Protein AF-A0A973L908-F1 (afdb_monomer)

Foldseek 3Di:
DPDPDPDDVVLQLLLQVLLCLLPPQAPDDLPDCSLLVLVLLLQLLVLPPLPPPVSLVVNCVSLVHPVSSVVVLVSCVSSQQWDADPDSSRIGGDLLVVLSNVSCVVQPHSVRNNCSNVDSHHHPPVVPDDDPVSSHDPPVRDPDD

Radius of gyration: 15.65 Å; Cα contacts (8 Å, |Δi|>4): 160; chains: 1; bounding box: 39×30×49 Å

Solvent-accessible surface area (backbone atoms only — not comparable to full-atom values): 8329 Å² total; per-residue (Å²): 126,86,72,82,70,84,68,55,69,69,56,51,53,48,33,9,55,50,28,43,46,60,61,67,51,33,102,48,82,80,66,89,62,49,60,63,52,53,50,51,51,52,53,48,62,70,47,46,47,17,68,46,94,60,32,35,57,54,44,28,58,74,48,70,34,70,69,46,28,55,54,52,54,49,45,36,35,74,50,44,30,29,44,56,60,99,43,74,59,42,21,30,65,32,64,45,27,50,25,50,59,55,47,36,52,74,65,68,26,78,89,36,45,55,64,39,47,77,51,86,29,45,72,48,75,90,64,76,64,88,56,77,78,77,40,56,70,55,80,93,70,54,76,81,131

pLDDT: mean 87.53, std 14.02, range [32.5, 98.25]

Secondary structure (DSSP, 8-state):
-PPP----HHHHHHHHHHHHIIIIISS--S-S-HHHHHHHHHHHHHH-STTSTTHHHHHHHHHSSHHHHHHHHHHHHHTTSEE-SSSGGG-EE-HHHHHHHHHHHHTTSGGGHHHHHTTT---SGGGT---GGGGPPPGGGPPP-

Nearest PDB structures (foldseek):
  6c9t-assembly1_B  TM=6.066E-01  e=3.843E-01  Rhodopseudomonas palustris CGA009
  4b8x-assembly1_B  TM=5.923E-01  e=7.922E-01  Streptomyces coelicolor
  6ysi-assembly1_J  TM=3.651E-01  e=5.359E+00  Acinetobacter baumannii ATCC 19606 = CIP 70.34 = JCM 6841
  7unv-assembly1_P  TM=3.850E-01  e=8.102E+00  Pseudomonas aeruginosa PAO1

Sequence (145 aa):
MPEPSPTDPALEDVADHLYVIFCDKLPYCGCGTPDAGYRLIHQILTLAPLYEDQRWQQVEALCGTPGAHQLVLAALNDADLLEHGSVISGSWLTDRGRWVLWAIEQIGGIDALEAVIDGPAGYPHDAEGCTDACFTIPAEAKPAP

Mean predicted aligned error: 5.85 Å

Structure (mmCIF, N/CA/C/O backbone):
data_AF-A0A973L908-F1
#
_entry.id   AF-A0A973L908-F1
#
loop_
_atom_site.group_PDB
_atom_site.id
_atom_site.type_symbol
_atom_site.label_atom_id
_atom_site.label_alt_id
_atom_site.label_comp_id
_atom_site.label_asym_id
_atom_site.label_entity_id
_atom_site.label_seq_id
_atom_site.pdbx_PDB_ins_code
_atom_site.Cartn_x
_atom_site.Cartn_y
_atom_site.Cartn_z
_atom_site.occupancy
_atom_site.B_iso_or_equiv
_atom_site.auth_seq_id
_atom_site.auth_comp_id
_atom_site.auth_asym_id
_atom_site.auth_atom_id
_atom_site.pdbx_PDB_model_num
ATOM 1 N N . MET A 1 1 ? -10.218 13.690 31.982 1.00 41.12 1 MET A N 1
ATOM 2 C CA . MET A 1 1 ? -9.754 13.520 30.593 1.00 41.12 1 MET A CA 1
ATOM 3 C C . MET A 1 1 ? -10.999 13.257 29.776 1.00 41.12 1 MET A C 1
ATOM 5 O O . MET A 1 1 ? -11.805 12.478 30.271 1.00 41.12 1 MET A O 1
ATOM 9 N N . PRO A 1 2 ? -11.250 13.964 28.665 1.00 35.91 2 PRO A N 1
ATOM 10 C CA . PRO A 1 2 ? -12.374 13.599 27.813 1.00 35.91 2 PRO A CA 1
ATOM 11 C C . PRO A 1 2 ? -12.158 12.153 27.358 1.00 35.91 2 PRO A C 1
ATOM 13 O O . PRO A 1 2 ? -11.063 11.808 26.914 1.00 35.91 2 PRO A O 1
ATOM 16 N N . GLU A 1 3 ? -13.157 11.307 27.586 1.00 32.50 3 GLU A N 1
ATOM 17 C CA . GLU A 1 3 ? -13.179 9.945 27.060 1.00 32.50 3 GLU A CA 1
ATOM 18 C C . GLU A 1 3 ? -13.122 10.020 25.528 1.00 32.50 3 GLU A C 1
ATOM 20 O O . GLU A 1 3 ? -13.685 10.966 24.958 1.00 32.50 3 GLU A O 1
ATOM 25 N N . PRO A 1 4 ? -12.407 9.101 24.854 1.00 41.91 4 PRO A N 1
ATOM 26 C CA . PRO A 1 4 ? -12.403 9.073 23.401 1.00 41.91 4 PRO A CA 1
ATOM 27 C C . PRO A 1 4 ? -13.854 8.984 22.918 1.00 41.91 4 PRO A C 1
ATOM 29 O O . PRO A 1 4 ? -14.633 8.157 23.391 1.00 41.91 4 PRO A O 1
ATOM 32 N N . SER A 1 5 ? -14.217 9.914 22.029 1.00 42.41 5 SER A N 1
ATOM 33 C CA . SER A 1 5 ? -15.479 9.901 21.285 1.00 42.41 5 SER A CA 1
ATOM 34 C C . SER A 1 5 ? -15.733 8.482 20.779 1.00 42.41 5 SER A C 1
ATOM 36 O O . SER A 1 5 ? -14.762 7.881 20.323 1.00 42.41 5 SER A O 1
ATOM 38 N N . PRO A 1 6 ? -16.972 7.951 20.834 1.00 43.44 6 PRO A N 1
ATOM 39 C CA . PRO A 1 6 ? -17.255 6.625 20.304 1.00 43.44 6 PRO A CA 1
ATOM 40 C C . PRO A 1 6 ? -16.790 6.606 18.852 1.00 43.44 6 PRO A C 1
ATOM 42 O O . PRO A 1 6 ? -17.324 7.336 18.014 1.00 43.44 6 PRO A O 1
ATOM 45 N N . THR A 1 7 ? -15.711 5.871 18.603 1.00 59.69 7 THR A N 1
ATOM 46 C CA . THR A 1 7 ? -15.203 5.600 17.269 1.00 59.69 7 THR A CA 1
ATOM 47 C C . THR A 1 7 ? -16.358 4.966 16.508 1.00 59.69 7 THR A C 1
ATOM 49 O O . THR A 1 7 ? -17.066 4.120 17.054 1.00 59.69 7 THR A O 1
ATOM 52 N N . ASP A 1 8 ? -16.631 5.449 15.299 1.00 68.38 8 ASP A N 1
ATOM 53 C CA . ASP A 1 8 ? -17.641 4.836 14.441 1.00 68.38 8 ASP A CA 1
ATOM 54 C C . ASP A 1 8 ? -17.305 3.336 14.323 1.00 68.38 8 ASP A C 1
ATOM 56 O O . ASP A 1 8 ? -16.198 3.026 13.877 1.00 68.38 8 ASP A O 1
ATOM 60 N N . PRO A 1 9 ? -18.191 2.409 14.737 1.00 69.06 9 PRO A N 1
ATOM 61 C CA . PRO A 1 9 ? -17.894 0.977 14.722 1.00 69.06 9 PRO A CA 1
ATOM 62 C C . PRO A 1 9 ? -17.477 0.468 13.337 1.00 69.06 9 PRO A C 1
ATOM 64 O O . PRO A 1 9 ? -16.722 -0.491 13.232 1.00 69.06 9 PRO A O 1
ATOM 67 N N . ALA A 1 10 ? -17.936 1.125 12.266 1.00 74.19 10 ALA A N 1
ATOM 68 C CA . ALA A 1 10 ? -17.505 0.805 10.910 1.00 74.19 10 ALA A CA 1
ATOM 69 C C . ALA A 1 10 ? -16.044 1.213 10.645 1.00 74.19 10 ALA A C 1
ATOM 71 O O . ALA A 1 10 ? -15.340 0.526 9.911 1.00 74.19 10 ALA A O 1
ATOM 72 N N . LEU A 1 11 ? -15.571 2.314 11.239 1.00 79.50 11 LEU A N 1
ATOM 73 C CA . LEU A 1 11 ? -14.173 2.741 11.134 1.00 79.50 11 LEU A CA 1
ATOM 74 C C . LEU A 1 11 ? -13.244 1.874 11.986 1.00 79.50 11 LEU A C 1
ATOM 76 O O . LEU A 1 11 ? -12.111 1.639 11.577 1.00 79.50 11 LEU A O 1
ATOM 80 N N . GLU A 1 12 ? -13.716 1.396 13.139 1.00 81.38 12 GLU A N 1
ATOM 81 C CA . GLU A 1 12 ? -12.984 0.432 13.970 1.00 81.38 12 GLU A CA 1
ATOM 82 C C . GLU A 1 12 ? -12.778 -0.888 13.213 1.00 81.38 12 GLU A C 1
ATOM 84 O O . GLU A 1 12 ? -11.647 -1.347 13.081 1.00 81.38 12 GLU A O 1
ATOM 89 N N . ASP A 1 13 ? -13.829 -1.410 12.573 1.00 86.50 13 ASP A N 1
ATOM 90 C CA . ASP A 1 13 ? -13.723 -2.606 11.731 1.00 86.50 13 ASP A CA 1
ATOM 91 C C . ASP A 1 13 ? -12.736 -2.403 10.563 1.00 86.50 13 ASP A C 1
ATOM 93 O O . ASP A 1 13 ? -11.879 -3.250 10.310 1.00 86.50 13 ASP A O 1
ATOM 97 N N . VAL A 1 14 ? -12.774 -1.254 9.876 1.00 91.69 14 VAL A N 1
ATOM 98 C CA . VAL A 1 14 ? -11.799 -0.931 8.814 1.00 91.69 14 VAL A CA 1
ATOM 99 C C . VAL A 1 14 ? -10.364 -0.887 9.353 1.00 91.69 14 VAL A C 1
ATOM 101 O O . VAL A 1 14 ? -9.450 -1.413 8.712 1.00 91.69 14 VAL A O 1
ATOM 104 N N . ALA A 1 15 ? -10.160 -0.275 10.520 1.00 91.69 15 ALA A N 1
ATOM 105 C CA . ALA A 1 15 ? -8.856 -0.166 11.162 1.00 91.69 15 ALA A CA 1
ATOM 106 C C . ALA A 1 15 ? -8.270 -1.542 11.522 1.00 91.69 15 ALA A C 1
ATOM 108 O O . ALA A 1 15 ? -7.109 -1.809 11.204 1.00 91.69 15 ALA A O 1
ATOM 109 N N . ASP A 1 16 ? -9.073 -2.437 12.097 1.00 91.75 16 ASP A N 1
ATOM 110 C CA . ASP A 1 16 ? -8.647 -3.793 12.463 1.00 91.75 16 ASP A CA 1
ATOM 111 C C . ASP A 1 16 ? -8.265 -4.632 11.234 1.00 91.75 16 ASP A C 1
ATOM 113 O O . ASP A 1 16 ? -7.275 -5.371 11.220 1.00 91.75 16 ASP A O 1
ATOM 117 N N . HIS A 1 17 ? -9.003 -4.489 10.133 1.00 93.12 17 HIS A N 1
ATOM 118 C CA . HIS A 1 17 ? -8.657 -5.175 8.890 1.00 93.12 17 HIS A CA 1
ATOM 119 C C . HIS A 1 17 ? -7.376 -4.620 8.248 1.00 93.12 17 HIS A C 1
ATOM 121 O O . HIS A 1 17 ? -6.583 -5.394 7.702 1.00 93.12 17 HIS A O 1
ATOM 127 N N . LEU A 1 18 ? -7.123 -3.308 8.345 1.00 93.62 18 LEU A N 1
ATOM 128 C CA . LEU A 1 18 ? -5.838 -2.718 7.950 1.00 93.62 18 LEU A CA 1
ATOM 129 C C . LEU A 1 18 ? -4.690 -3.245 8.821 1.00 93.62 18 LEU A C 1
ATOM 131 O O . LEU A 1 18 ? -3.633 -3.579 8.280 1.00 93.62 18 LEU A O 1
ATOM 135 N N . TYR A 1 19 ? -4.906 -3.390 10.132 1.00 91.81 19 TYR A N 1
ATOM 136 C CA . TYR A 1 19 ? -3.927 -3.972 11.051 1.00 91.81 19 TYR A CA 1
ATOM 137 C C . TYR A 1 19 ? -3.504 -5.375 10.601 1.00 91.81 19 TYR A C 1
ATOM 139 O O . TYR A 1 19 ? -2.314 -5.641 10.453 1.00 91.81 19 TYR A O 1
ATOM 147 N N . VAL A 1 20 ? -4.450 -6.261 10.271 1.00 91.31 20 VAL A N 1
ATOM 148 C CA . VAL A 1 20 ? -4.120 -7.611 9.771 1.00 91.31 20 VAL A CA 1
ATOM 149 C C . VAL A 1 20 ? -3.277 -7.560 8.495 1.00 91.31 20 VAL A C 1
ATOM 151 O O . VAL A 1 20 ? -2.319 -8.319 8.347 1.00 91.31 20 VAL A O 1
ATOM 154 N N . ILE A 1 21 ? -3.581 -6.659 7.561 1.00 92.69 21 ILE A N 1
ATOM 155 C CA . ILE A 1 21 ? -2.812 -6.557 6.314 1.00 92.69 21 ILE A CA 1
ATOM 156 C C . ILE A 1 21 ? 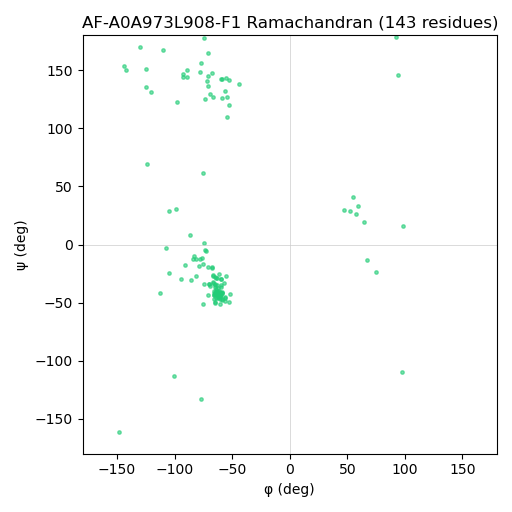-1.368 -6.125 6.593 1.00 92.69 21 ILE A C 1
ATOM 158 O O . ILE A 1 21 ? -0.430 -6.766 6.113 1.00 92.69 21 ILE A O 1
ATOM 162 N N . PHE A 1 22 ? -1.178 -5.059 7.370 1.00 91.38 22 PHE A N 1
ATOM 163 C CA . PHE A 1 22 ? 0.140 -4.461 7.587 1.00 91.38 22 PHE A CA 1
ATOM 164 C C . PHE A 1 22 ? 0.992 -5.176 8.642 1.00 91.38 22 PHE A C 1
ATOM 166 O O . PHE A 1 22 ? 2.219 -5.133 8.540 1.00 91.38 22 PHE A O 1
ATOM 173 N N . CYS A 1 23 ? 0.372 -5.852 9.611 1.00 87.81 23 CYS A N 1
ATOM 174 C CA . CYS A 1 23 ? 1.068 -6.510 10.718 1.00 87.81 23 CYS A CA 1
ATOM 175 C C . CYS A 1 23 ? 1.139 -8.042 10.602 1.00 87.81 23 CYS A C 1
ATOM 177 O O . CYS A 1 23 ? 2.051 -8.623 11.184 1.00 87.81 23 CYS A O 1
ATOM 179 N N . ASP A 1 24 ? 0.224 -8.701 9.876 1.00 87.00 24 ASP A N 1
ATOM 180 C CA . ASP A 1 24 ? 0.206 -10.173 9.741 1.00 87.00 24 ASP A CA 1
ATOM 181 C C . ASP A 1 24 ? 0.525 -10.654 8.315 1.00 87.00 24 ASP A C 1
ATOM 183 O O . ASP A 1 24 ? 1.272 -11.615 8.138 1.00 87.00 24 ASP A O 1
ATOM 187 N N . LYS A 1 25 ? -0.010 -10.001 7.273 1.00 89.56 25 LYS A N 1
ATOM 188 C CA . LYS A 1 25 ? 0.162 -10.478 5.883 1.00 89.56 25 LYS A CA 1
ATOM 189 C C . LYS A 1 25 ? 1.437 -10.008 5.209 1.00 89.56 25 LYS A C 1
ATOM 191 O O . LYS A 1 25 ? 1.967 -10.712 4.353 1.00 89.56 25 LYS A O 1
ATOM 196 N N . LEU A 1 26 ? 1.929 -8.830 5.565 1.00 89.06 26 LEU A N 1
ATOM 197 C CA . LEU A 1 26 ? 3.166 -8.311 5.002 1.00 89.06 26 LEU A CA 1
ATOM 198 C C . LEU A 1 26 ? 4.371 -8.757 5.840 1.00 89.06 26 LEU A C 1
ATOM 200 O O . LEU A 1 26 ? 4.275 -8.813 7.064 1.00 89.06 26 LEU A O 1
ATOM 204 N N . PRO A 1 27 ? 5.532 -9.042 5.212 1.00 80.31 27 PRO A N 1
ATOM 205 C CA . PRO A 1 27 ? 6.753 -9.450 5.909 1.00 80.31 27 PRO A CA 1
ATOM 206 C C . PRO A 1 27 ? 7.417 -8.243 6.591 1.00 80.31 27 PRO A C 1
ATOM 208 O O . PRO A 1 27 ? 8.533 -7.839 6.257 1.00 80.31 27 PRO A O 1
ATOM 211 N N . TYR A 1 28 ? 6.699 -7.631 7.528 1.00 74.62 28 TYR A N 1
ATOM 212 C CA . TYR A 1 28 ? 7.033 -6.373 8.166 1.00 74.62 28 TYR A CA 1
ATOM 213 C C . TYR A 1 28 ? 7.060 -6.530 9.695 1.00 74.62 28 TYR A C 1
ATOM 215 O O . TYR A 1 28 ? 6.207 -7.174 10.290 1.00 74.62 28 TYR A O 1
ATOM 223 N N . CYS A 1 29 ? 8.089 -5.974 10.342 1.00 71.38 29 CYS A N 1
ATOM 224 C CA . CYS A 1 29 ? 8.381 -6.200 11.767 1.00 71.38 29 CYS A CA 1
ATOM 225 C C . CYS A 1 29 ? 7.588 -5.288 12.722 1.00 71.38 29 CYS A C 1
ATOM 227 O O . CYS A 1 29 ? 7.673 -5.469 13.934 1.00 71.38 29 CYS A O 1
ATOM 229 N N . GLY A 1 30 ? 6.920 -4.234 12.237 1.00 70.94 30 GLY A N 1
ATOM 230 C CA . GLY A 1 30 ? 6.397 -3.154 13.097 1.00 70.94 30 GLY A CA 1
ATOM 231 C C . GLY A 1 30 ? 7.490 -2.301 13.768 1.00 70.94 30 GLY A C 1
ATOM 232 O O . GLY A 1 30 ? 7.228 -1.222 14.283 1.00 70.94 30 GLY A O 1
ATOM 233 N N . CYS A 1 31 ? 8.744 -2.761 13.752 1.00 77.12 31 CYS A N 1
ATOM 234 C CA . CYS A 1 31 ? 9.892 -2.096 14.341 1.00 77.12 31 CYS A CA 1
ATOM 235 C C . CYS A 1 31 ? 10.627 -1.194 13.327 1.00 77.12 31 CYS A C 1
ATOM 237 O O . CYS A 1 31 ? 10.744 -1.518 12.143 1.00 77.12 31 CYS A O 1
ATOM 239 N N . GLY A 1 32 ? 11.194 -0.077 13.799 1.00 83.75 32 GLY A N 1
ATOM 240 C CA . GLY A 1 32 ? 11.994 0.837 12.975 1.00 83.75 32 GLY A CA 1
ATOM 241 C C . GLY A 1 32 ? 11.194 2.032 12.462 1.00 83.75 32 GLY A C 1
ATOM 242 O O . GLY A 1 32 ? 10.894 2.930 13.241 1.00 83.75 32 GLY A O 1
ATOM 243 N N . THR A 1 33 ? 10.913 2.080 11.156 1.00 87.19 33 THR A N 1
ATOM 244 C CA . THR A 1 33 ? 10.205 3.203 10.503 1.00 87.19 33 THR A CA 1
ATOM 245 C C . THR A 1 33 ? 8.950 2.713 9.758 1.00 87.19 33 THR A C 1
ATOM 247 O O . THR A 1 33 ? 8.949 2.691 8.524 1.00 87.19 33 THR A O 1
ATOM 250 N N . PRO A 1 34 ? 7.910 2.265 10.490 1.00 88.81 34 PRO A N 1
ATOM 251 C CA . PRO A 1 34 ? 6.671 1.717 9.920 1.00 88.81 34 PRO A CA 1
ATOM 252 C C . PRO A 1 34 ? 5.953 2.653 8.966 1.00 88.81 34 PRO A C 1
ATOM 254 O O . PRO A 1 34 ? 5.664 2.236 7.845 1.00 88.81 34 PRO A O 1
ATOM 257 N N . ASP A 1 35 ? 5.786 3.924 9.330 1.00 91.38 35 ASP A N 1
ATOM 258 C CA . ASP A 1 35 ? 5.177 4.932 8.457 1.00 91.38 35 ASP A CA 1
ATOM 259 C C . ASP A 1 35 ? 5.823 4.990 7.058 1.00 91.38 35 ASP A C 1
ATOM 261 O O . ASP A 1 35 ? 5.126 4.988 6.043 1.00 91.38 35 ASP A O 1
ATOM 265 N N . ALA A 1 36 ? 7.157 4.930 6.964 1.00 93.06 36 ALA A N 1
ATOM 266 C CA . ALA A 1 36 ? 7.844 4.925 5.671 1.00 93.06 36 ALA A CA 1
ATOM 267 C C . ALA A 1 36 ? 7.524 3.667 4.840 1.00 93.06 36 ALA A C 1
ATOM 269 O O . ALA A 1 36 ? 7.391 3.749 3.617 1.00 93.06 36 ALA A O 1
ATOM 270 N N . GLY A 1 37 ? 7.376 2.512 5.498 1.00 93.12 37 GLY A N 1
ATOM 271 C CA . GLY A 1 37 ? 6.946 1.268 4.860 1.00 93.12 37 GLY A CA 1
ATOM 272 C C . GLY A 1 37 ? 5.509 1.357 4.350 1.00 93.12 37 GLY A C 1
ATOM 273 O O . GLY A 1 37 ? 5.247 1.036 3.190 1.00 93.12 37 GLY A O 1
ATOM 274 N N . TYR A 1 38 ? 4.593 1.862 5.176 1.00 94.00 38 TYR A N 1
ATOM 275 C CA . TYR A 1 38 ? 3.194 2.050 4.800 1.00 94.00 38 TYR A CA 1
ATOM 276 C C . TYR A 1 38 ? 3.048 3.001 3.610 1.00 94.00 38 TYR A C 1
ATOM 278 O O . TYR A 1 38 ? 2.339 2.694 2.650 1.00 94.00 38 TYR A O 1
ATOM 286 N N . ARG A 1 39 ? 3.786 4.118 3.617 1.00 96.25 39 ARG A N 1
ATOM 287 C CA . ARG A 1 39 ? 3.818 5.077 2.505 1.00 96.25 39 ARG A CA 1
ATOM 288 C C . ARG A 1 39 ? 4.347 4.459 1.222 1.00 96.25 39 ARG A C 1
ATOM 290 O O . ARG A 1 39 ? 3.748 4.684 0.174 1.00 96.25 39 ARG A O 1
ATOM 297 N N . LEU A 1 40 ? 5.425 3.674 1.293 1.00 96.62 40 LEU A N 1
ATOM 298 C CA . LEU A 1 40 ? 5.963 2.974 0.126 1.00 96.62 40 LEU A CA 1
ATOM 299 C C . LEU A 1 40 ? 4.903 2.051 -0.485 1.00 96.62 40 LEU A C 1
ATOM 301 O O . LEU A 1 40 ? 4.666 2.099 -1.690 1.00 96.62 40 LEU A O 1
ATOM 305 N N . ILE A 1 41 ? 4.234 1.247 0.344 1.00 96.50 41 ILE A N 1
ATOM 306 C CA . ILE A 1 41 ? 3.183 0.331 -0.109 1.00 96.50 41 ILE A CA 1
ATOM 307 C C . ILE A 1 41 ? 2.037 1.118 -0.750 1.00 96.50 41 ILE A C 1
ATOM 309 O O . ILE A 1 41 ? 1.678 0.846 -1.893 1.00 96.50 41 ILE A O 1
ATOM 313 N N . HIS A 1 42 ? 1.518 2.139 -0.066 1.00 97.69 42 HIS A N 1
ATOM 314 C CA . HIS A 1 42 ? 0.445 2.993 -0.576 1.00 97.69 42 HIS A CA 1
ATOM 315 C C . HIS A 1 42 ? 0.799 3.642 -1.926 1.00 97.69 42 HIS A C 1
ATOM 317 O O . HIS A 1 42 ? -0.001 3.615 -2.863 1.00 97.69 42 HIS A O 1
ATOM 323 N N . GLN A 1 43 ? 2.017 4.175 -2.065 1.00 98.25 43 GLN A N 1
ATOM 324 C CA . GLN A 1 43 ? 2.510 4.748 -3.320 1.00 98.25 43 GLN A CA 1
ATOM 325 C C . GLN A 1 43 ? 2.560 3.714 -4.448 1.00 98.25 43 GLN A C 1
ATOM 327 O O . GLN A 1 43 ? 2.131 4.011 -5.560 1.00 98.25 43 GLN A O 1
ATOM 332 N N . ILE A 1 44 ? 3.042 2.498 -4.174 1.00 98.12 44 ILE A N 1
ATOM 333 C CA . ILE A 1 44 ? 3.088 1.423 -5.174 1.00 98.12 44 ILE A CA 1
ATOM 334 C C . ILE A 1 44 ? 1.675 1.023 -5.608 1.00 98.12 44 ILE A C 1
ATOM 336 O O . ILE A 1 44 ? 1.420 0.920 -6.807 1.00 98.12 44 ILE A O 1
ATOM 340 N N . LEU A 1 45 ? 0.749 0.838 -4.661 1.00 98.25 45 LEU A N 1
ATOM 341 C CA . LEU A 1 45 ? -0.641 0.489 -4.972 1.00 98.25 45 LEU A CA 1
ATOM 342 C C . LEU A 1 45 ? -1.330 1.587 -5.797 1.00 98.25 45 LEU A C 1
ATOM 344 O O . LEU A 1 45 ? -2.063 1.281 -6.732 1.00 98.25 45 LEU A O 1
ATOM 348 N N . THR A 1 46 ? -1.031 2.858 -5.516 1.00 97.94 46 THR A N 1
ATOM 349 C CA . THR A 1 46 ? -1.568 4.011 -6.262 1.00 97.94 46 THR A CA 1
ATOM 350 C C . THR A 1 46 ? -1.056 4.070 -7.707 1.00 97.94 46 THR A C 1
ATOM 352 O O . THR A 1 46 ? -1.724 4.614 -8.584 1.00 97.94 46 THR A O 1
ATOM 355 N N . LEU A 1 47 ? 0.127 3.512 -7.982 1.00 97.94 47 LEU A N 1
ATOM 356 C CA . LEU A 1 47 ? 0.710 3.459 -9.326 1.00 97.94 47 LEU A CA 1
ATOM 357 C C . LEU A 1 47 ? 0.156 2.320 -10.190 1.00 97.94 47 LEU A C 1
ATOM 359 O O . LEU A 1 47 ? 0.412 2.293 -11.394 1.00 97.94 47 LEU A O 1
ATOM 363 N N . ALA A 1 48 ? -0.574 1.364 -9.621 1.00 97.06 48 ALA A N 1
ATOM 364 C CA . ALA A 1 48 ? -1.133 0.263 -10.392 1.00 97.06 48 ALA A CA 1
ATOM 365 C C .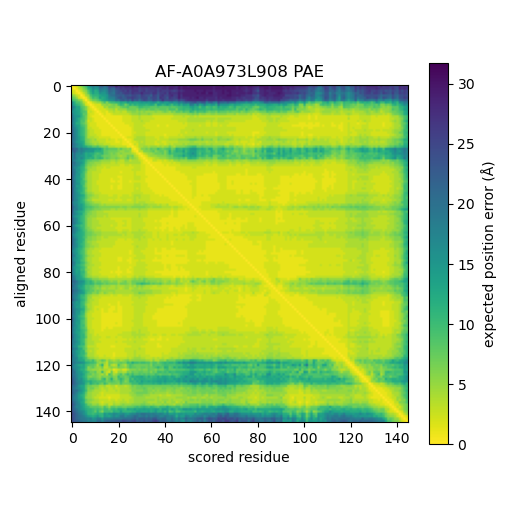 ALA A 1 48 ? -2.238 0.743 -11.368 1.00 97.06 48 ALA A C 1
ATOM 367 O O . ALA A 1 48 ? -2.973 1.678 -11.055 1.00 97.06 48 ALA A O 1
ATOM 368 N N . PRO A 1 49 ? -2.401 0.103 -12.543 1.00 97.62 49 PRO A N 1
ATOM 369 C CA . PRO A 1 49 ? -1.599 -1.007 -13.061 1.00 97.62 49 PRO A CA 1
ATOM 370 C C . PRO A 1 49 ? -0.187 -0.589 -13.501 1.00 97.62 49 PRO A C 1
ATOM 372 O O . PRO A 1 49 ? 0.020 0.455 -14.114 1.00 97.62 49 PRO A O 1
ATOM 375 N N . LEU A 1 50 ? 0.797 -1.443 -13.217 1.00 97.19 50 LEU A N 1
ATOM 376 C CA . LEU A 1 50 ? 2.222 -1.138 -13.393 1.00 97.19 50 LEU A CA 1
ATOM 377 C C . LEU A 1 50 ? 2.708 -1.259 -14.846 1.00 97.19 50 LEU A C 1
ATOM 379 O O . LEU A 1 50 ? 3.751 -0.703 -15.200 1.00 97.19 50 LEU A O 1
ATOM 383 N N . TYR A 1 51 ? 1.946 -1.959 -15.693 1.00 94.69 51 TYR A N 1
ATOM 384 C CA . TYR A 1 51 ? 2.252 -2.128 -17.117 1.00 94.69 51 TYR A CA 1
ATOM 385 C C . TYR A 1 51 ? 1.950 -0.882 -17.966 1.00 94.69 51 TYR A C 1
ATOM 387 O O . TYR A 1 51 ? 2.358 -0.824 -19.126 1.00 94.69 51 TYR A O 1
ATOM 395 N N . GLU A 1 52 ? 1.245 0.109 -17.422 1.00 95.12 52 GLU A N 1
ATOM 396 C CA . GLU A 1 52 ? 0.924 1.355 -18.122 1.00 95.12 52 GLU A CA 1
ATOM 397 C C . GLU A 1 52 ? 2.012 2.404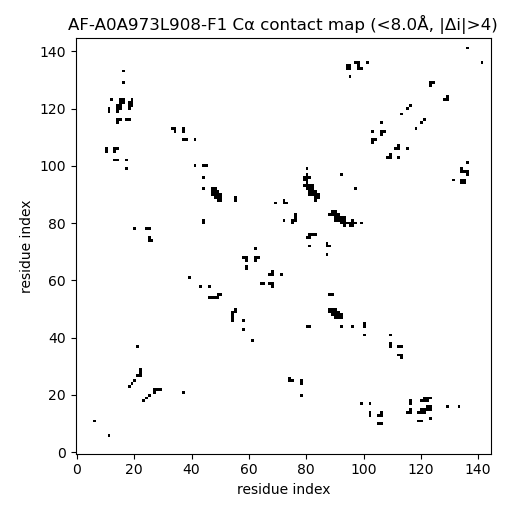 -17.912 1.00 95.12 52 GLU A C 1
ATOM 399 O O . GLU A 1 52 ? 2.665 2.424 -16.873 1.00 95.12 52 GLU A O 1
ATOM 404 N N . ASP A 1 53 ? 2.204 3.288 -18.896 1.00 95.00 53 ASP A N 1
ATOM 405 C CA . ASP A 1 53 ? 2.975 4.538 -18.784 1.00 95.00 53 ASP A CA 1
ATOM 406 C C . ASP A 1 53 ? 4.350 4.424 -18.101 1.00 95.00 53 ASP A C 1
ATOM 408 O O . ASP A 1 53 ? 4.829 5.370 -17.476 1.00 95.00 53 ASP A O 1
ATOM 412 N N . GLN A 1 54 ? 4.998 3.259 -18.206 1.00 94.25 54 GLN A N 1
ATOM 413 C CA . GLN A 1 54 ? 6.259 2.957 -17.519 1.00 94.25 54 GLN A CA 1
ATOM 414 C C . GLN A 1 54 ? 6.188 3.106 -15.982 1.00 94.25 54 GLN A C 1
ATOM 416 O O . GLN A 1 54 ? 7.208 3.332 -15.329 1.00 94.25 54 GLN A O 1
ATOM 421 N N . ARG A 1 55 ? 5.008 2.945 -15.368 1.00 97.12 55 ARG A N 1
ATOM 422 C CA . ARG A 1 55 ? 4.811 3.055 -13.911 1.00 97.12 55 ARG A CA 1
ATOM 423 C C . ARG A 1 55 ? 5.654 2.047 -13.128 1.00 97.12 55 ARG A C 1
ATOM 425 O O . ARG A 1 55 ? 6.134 2.373 -12.045 1.00 97.12 55 ARG A O 1
ATOM 432 N N . TRP A 1 56 ? 5.961 0.881 -13.699 1.00 96.00 56 TRP A N 1
ATOM 433 C CA . TRP A 1 56 ? 6.915 -0.060 -13.101 1.00 96.00 56 TRP A CA 1
ATOM 434 C C . TRP A 1 56 ? 8.314 0.537 -12.856 1.00 96.00 56 TRP A C 1
ATOM 436 O O . TRP A 1 56 ? 8.952 0.188 -11.864 1.00 96.00 56 TRP A O 1
ATOM 446 N N . GLN A 1 57 ? 8.790 1.461 -13.702 1.00 96.81 57 GLN A N 1
ATOM 447 C CA . GLN A 1 57 ? 10.079 2.141 -13.499 1.00 96.81 57 GLN A CA 1
ATOM 448 C C . GLN A 1 57 ? 10.010 3.107 -12.316 1.00 96.81 57 GLN A C 1
ATOM 450 O O . GLN A 1 57 ? 10.982 3.267 -11.582 1.00 96.81 57 GLN A O 1
ATOM 455 N N . GLN A 1 58 ? 8.848 3.729 -12.101 1.00 97.75 58 GLN A N 1
ATOM 456 C CA . GLN A 1 58 ? 8.612 4.593 -10.945 1.00 97.75 58 GLN A CA 1
ATOM 457 C C . GLN A 1 58 ? 8.639 3.768 -9.656 1.00 97.75 58 GLN A C 1
ATOM 459 O O . GLN A 1 58 ? 9.289 4.164 -8.693 1.00 97.75 58 GLN A O 1
ATOM 464 N N . VAL A 1 59 ? 8.030 2.576 -9.664 1.00 97.50 59 VAL A N 1
ATOM 465 C CA . VAL A 1 59 ? 8.130 1.628 -8.544 1.00 97.50 59 VAL A CA 1
ATOM 466 C C . VAL A 1 59 ? 9.574 1.182 -8.311 1.00 97.50 59 VAL A C 1
ATOM 468 O O . VAL A 1 59 ? 10.027 1.154 -7.171 1.00 97.50 59 VAL A O 1
ATOM 471 N N . GLU A 1 60 ? 10.338 0.876 -9.365 1.00 97.12 60 GLU A N 1
ATOM 472 C CA . GLU A 1 60 ? 11.765 0.551 -9.219 1.00 97.12 60 GLU A CA 1
ATOM 473 C C . GLU A 1 60 ? 12.558 1.689 -8.564 1.00 97.12 60 GLU A C 1
ATOM 475 O O . GLU A 1 60 ? 13.358 1.436 -7.662 1.00 97.12 60 GLU A O 1
ATOM 480 N N . ALA A 1 61 ? 12.286 2.938 -8.951 1.00 97.62 61 ALA A N 1
ATOM 481 C CA . ALA A 1 61 ? 12.903 4.110 -8.342 1.00 97.62 61 ALA A CA 1
ATOM 482 C C . ALA A 1 61 ? 12.525 4.271 -6.858 1.00 97.62 61 ALA A C 1
ATOM 484 O O . ALA A 1 61 ? 13.402 4.573 -6.050 1.00 97.62 61 ALA A O 1
ATOM 485 N N . LEU A 1 62 ? 11.263 4.017 -6.484 1.00 97.38 62 LEU A N 1
ATOM 486 C CA . LEU A 1 62 ? 10.815 4.024 -5.083 1.00 97.38 62 LEU A CA 1
ATOM 487 C C . LEU A 1 62 ? 11.539 2.962 -4.243 1.00 97.38 62 LEU A C 1
ATOM 489 O O . LEU A 1 62 ? 11.937 3.230 -3.112 1.00 97.38 62 LEU A O 1
ATOM 493 N N . CYS A 1 63 ? 11.755 1.768 -4.800 1.00 96.38 63 CYS A N 1
ATOM 494 C CA . CYS A 1 63 ? 12.479 0.687 -4.127 1.00 96.38 63 CYS A CA 1
ATOM 495 C C . CYS A 1 63 ? 14.010 0.875 -4.133 1.00 96.38 63 CYS A C 1
ATOM 497 O O . CYS A 1 63 ? 14.728 0.143 -3.451 1.00 96.38 63 CYS A O 1
ATOM 499 N N . GLY A 1 64 ? 14.531 1.813 -4.929 1.00 96.81 64 GLY A N 1
ATOM 500 C CA . GLY A 1 64 ? 15.946 2.181 -5.021 1.00 96.81 64 GLY A CA 1
ATOM 501 C C . GLY A 1 64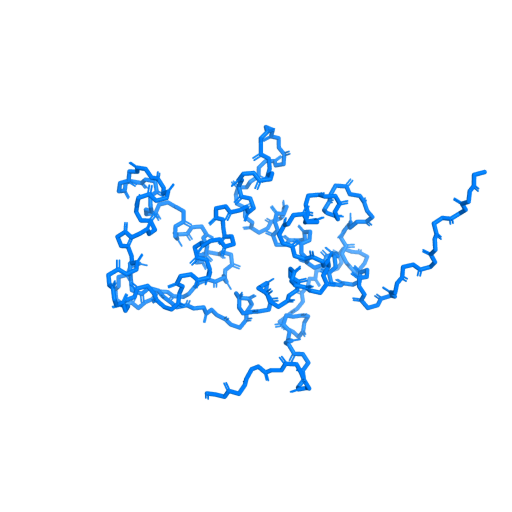 ? 16.847 1.194 -5.774 1.00 96.81 64 GLY A C 1
ATOM 502 O O . GLY A 1 64 ? 17.896 1.597 -6.275 1.00 96.81 64 GLY A O 1
ATOM 503 N N . THR A 1 65 ? 16.471 -0.086 -5.882 1.00 96.12 65 THR A N 1
ATOM 504 C CA . THR A 1 65 ? 17.213 -1.091 -6.664 1.00 96.12 65 THR A CA 1
ATOM 505 C C . THR A 1 65 ? 16.276 -2.092 -7.352 1.00 96.12 65 THR A C 1
ATOM 507 O O . THR A 1 65 ? 15.214 -2.400 -6.801 1.00 96.12 65 THR A O 1
ATOM 510 N N . PRO A 1 66 ? 16.691 -2.702 -8.482 1.00 95.38 66 PRO A N 1
ATOM 511 C CA . PRO A 1 66 ? 15.906 -3.751 -9.139 1.00 95.38 66 PRO A CA 1
ATOM 512 C C . PRO A 1 66 ? 15.645 -4.969 -8.242 1.00 95.38 66 PRO A C 1
ATOM 514 O O . PRO A 1 66 ? 14.563 -5.545 -8.265 1.00 95.38 66 PRO A O 1
ATOM 517 N N . GLY A 1 67 ? 16.614 -5.362 -7.405 1.00 96.56 67 GLY A N 1
ATOM 518 C CA . GLY A 1 67 ? 16.438 -6.480 -6.471 1.00 96.56 67 GLY A CA 1
ATOM 519 C C . GLY A 1 67 ? 15.386 -6.190 -5.397 1.00 96.56 67 GLY A C 1
ATOM 520 O O . GLY A 1 67 ? 14.530 -7.030 -5.132 1.00 96.56 67 GLY A O 1
ATOM 521 N N . ALA A 1 68 ? 15.409 -4.982 -4.823 1.00 96.12 68 ALA A N 1
ATOM 522 C CA . ALA A 1 68 ? 14.400 -4.548 -3.859 1.00 96.12 68 ALA A CA 1
ATOM 523 C C . ALA A 1 68 ? 13.008 -4.457 -4.500 1.00 96.12 68 ALA A C 1
ATOM 525 O O . ALA A 1 68 ? 12.047 -4.937 -3.909 1.00 96.12 68 ALA A O 1
ATOM 526 N N . HIS A 1 69 ? 12.908 -3.932 -5.726 1.0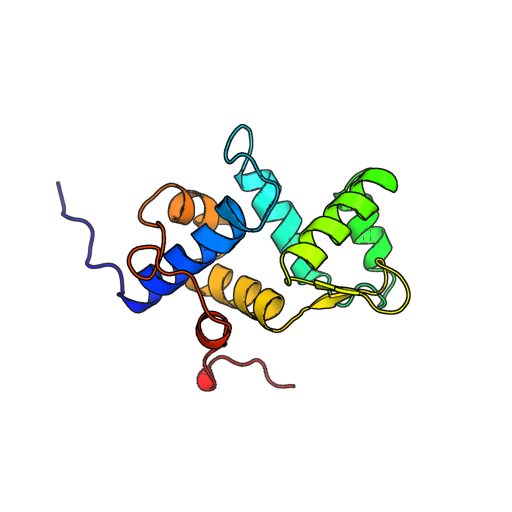0 96.31 69 HIS A N 1
ATOM 527 C CA . HIS A 1 69 ? 11.662 -3.910 -6.499 1.00 96.31 69 HIS A CA 1
ATOM 528 C C . HIS A 1 69 ? 11.036 -5.306 -6.604 1.00 96.31 69 HIS A C 1
ATOM 530 O O . HIS A 1 69 ? 9.856 -5.474 -6.312 1.00 96.31 69 HIS A O 1
ATOM 536 N N . GLN A 1 70 ? 11.825 -6.317 -6.985 1.00 96.31 70 GLN A N 1
ATOM 537 C CA . GLN A 1 70 ? 11.329 -7.690 -7.137 1.00 96.31 70 GLN A CA 1
ATOM 538 C C . GLN A 1 70 ? 10.806 -8.256 -5.810 1.00 96.31 70 GLN A C 1
ATOM 540 O O . GLN A 1 70 ? 9.728 -8.843 -5.781 1.00 96.31 70 GLN A O 1
ATOM 545 N N . LEU A 1 71 ? 11.539 -8.051 -4.711 1.00 96.44 71 LEU A N 1
ATOM 546 C CA . LEU A 1 71 ? 11.138 -8.530 -3.385 1.00 96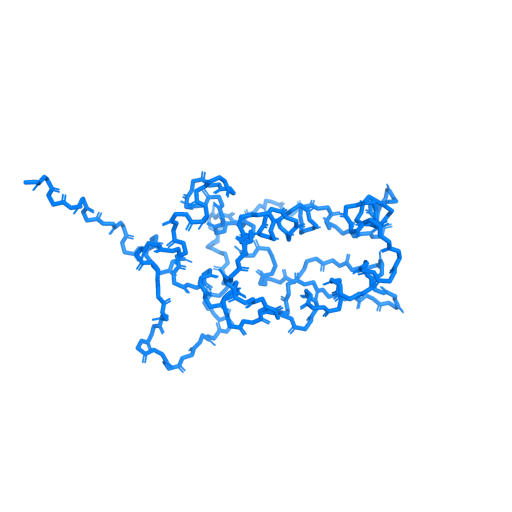.44 71 LEU A CA 1
ATOM 547 C C . LEU A 1 71 ? 9.871 -7.838 -2.876 1.00 96.44 71 LEU A C 1
ATOM 549 O O . LEU A 1 71 ? 8.979 -8.506 -2.361 1.00 96.44 71 LEU A O 1
ATOM 553 N N . VAL A 1 72 ? 9.782 -6.517 -3.040 1.00 96.62 72 VAL A N 1
ATOM 554 C CA . VAL A 1 72 ? 8.618 -5.740 -2.602 1.00 96.62 72 VAL A CA 1
ATOM 555 C C . VAL A 1 72 ? 7.382 -6.156 -3.388 1.00 96.62 72 VAL A C 1
ATOM 557 O O . VAL A 1 72 ? 6.368 -6.483 -2.780 1.00 96.62 72 VAL A O 1
ATOM 560 N N . LEU A 1 73 ? 7.453 -6.222 -4.722 1.00 97.25 73 LEU A N 1
ATOM 561 C CA . LEU A 1 73 ? 6.295 -6.639 -5.511 1.00 97.25 73 LEU A CA 1
ATOM 562 C C . LEU A 1 73 ? 5.893 -8.094 -5.245 1.00 97.25 73 LEU A C 1
ATOM 564 O O . LEU A 1 73 ? 4.702 -8.393 -5.242 1.00 97.25 73 LEU A O 1
ATOM 568 N N . ALA A 1 74 ? 6.853 -8.986 -4.981 1.00 96.50 74 ALA A N 1
ATOM 569 C CA . ALA A 1 74 ? 6.552 -10.367 -4.613 1.00 96.50 74 ALA A CA 1
ATOM 570 C C . ALA A 1 74 ? 5.812 -10.439 -3.273 1.00 96.50 74 ALA A C 1
ATOM 572 O O . ALA A 1 74 ? 4.824 -11.159 -3.173 1.00 96.50 74 ALA A O 1
ATOM 573 N N . ALA A 1 75 ? 6.229 -9.649 -2.281 1.00 96.44 75 ALA A N 1
ATOM 574 C CA . ALA A 1 75 ? 5.540 -9.559 -0.997 1.00 96.44 75 ALA A CA 1
ATOM 575 C C . ALA A 1 75 ? 4.118 -8.990 -1.136 1.00 96.44 75 ALA A C 1
ATOM 577 O O . ALA A 1 75 ? 3.190 -9.504 -0.521 1.00 96.44 75 ALA A O 1
ATOM 578 N N . LEU A 1 76 ? 3.923 -7.966 -1.975 1.00 97.62 76 LEU A N 1
ATOM 579 C CA . LEU A 1 76 ? 2.590 -7.412 -2.244 1.00 97.62 76 LEU A CA 1
ATOM 580 C C . LEU A 1 76 ? 1.682 -8.402 -2.979 1.00 97.62 76 LEU A C 1
ATOM 582 O O . LEU A 1 76 ? 0.475 -8.403 -2.750 1.00 97.62 76 LEU A O 1
ATOM 586 N N . ASN A 1 77 ? 2.251 -9.237 -3.849 1.00 96.88 77 ASN A N 1
ATOM 587 C CA . ASN A 1 77 ? 1.515 -10.304 -4.512 1.00 96.88 77 ASN A CA 1
ATOM 588 C C . ASN A 1 77 ? 1.140 -11.431 -3.543 1.00 96.88 77 ASN A C 1
ATOM 590 O O . ASN A 1 77 ? 0.011 -11.902 -3.561 1.00 96.88 77 ASN A O 1
ATOM 594 N N . ASP A 1 78 ? 2.066 -11.853 -2.681 1.00 95.69 78 ASP A N 1
ATOM 595 C CA . ASP A 1 78 ? 1.815 -12.881 -1.659 1.00 95.69 78 ASP A CA 1
ATOM 596 C C . ASP A 1 78 ? 0.760 -12.428 -0.631 1.00 95.69 78 ASP A C 1
ATOM 598 O O . ASP A 1 78 ? -0.096 -13.209 -0.220 1.00 95.69 78 ASP A O 1
ATOM 602 N N . ALA A 1 79 ? 0.739 -11.131 -0.302 1.00 95.50 79 ALA A N 1
ATOM 603 C CA . ALA A 1 79 ? -0.296 -10.509 0.525 1.00 95.50 79 ALA A CA 1
ATOM 604 C C . ALA A 1 79 ? -1.644 -10.294 -0.204 1.00 95.50 79 ALA A C 1
ATOM 606 O O . ALA A 1 79 ? -2.585 -9.767 0.401 1.00 95.50 79 ALA A O 1
ATOM 607 N N . ASP A 1 80 ? -1.754 -10.700 -1.476 1.00 96.19 80 ASP A N 1
ATOM 608 C CA . ASP A 1 80 ? -2.936 -10.536 -2.331 1.00 96.19 80 ASP A CA 1
ATOM 609 C C . ASP A 1 80 ? -3.344 -9.063 -2.511 1.00 96.19 80 ASP A C 1
ATOM 611 O O . ASP A 1 80 ? -4.519 -8.737 -2.599 1.00 96.19 80 ASP A O 1
ATOM 615 N N . LEU A 1 81 ? -2.388 -8.130 -2.535 1.00 97.56 81 LEU A N 1
ATOM 616 C CA . LEU A 1 81 ? -2.648 -6.707 -2.817 1.00 97.56 81 LEU A CA 1
ATOM 617 C C . LEU A 1 81 ? -2.433 -6.371 -4.297 1.00 97.56 81 LEU A C 1
ATOM 619 O O . LEU A 1 81 ? -3.074 -5.475 -4.851 1.00 97.56 81 LEU A O 1
ATOM 623 N N . LEU A 1 82 ? -1.531 -7.108 -4.937 1.00 98.00 82 LEU A N 1
ATOM 624 C CA . LEU A 1 82 ? -1.272 -7.060 -6.367 1.00 98.00 82 LEU A CA 1
ATOM 625 C C . LEU A 1 82 ? -1.406 -8.460 -6.959 1.00 98.00 82 LEU A C 1
ATOM 627 O O . LEU A 1 82 ? -1.110 -9.447 -6.300 1.00 98.00 82 LEU A O 1
ATOM 631 N N . GLU A 1 83 ? -1.789 -8.536 -8.223 1.00 97.50 83 GLU A N 1
ATOM 632 C CA . GLU A 1 83 ? -1.703 -9.755 -9.022 1.00 97.50 83 GLU A CA 1
ATOM 633 C C . GLU A 1 83 ? -0.805 -9.467 -10.219 1.00 97.50 83 GLU A C 1
ATOM 635 O O . GLU A 1 83 ? -0.971 -8.446 -10.894 1.00 97.50 83 GLU A O 1
ATOM 640 N N . HIS A 1 84 ? 0.169 -10.341 -10.470 1.00 93.56 84 HIS A N 1
ATOM 641 C CA . HIS A 1 84 ? 1.038 -10.216 -11.632 1.00 93.56 84 HIS A CA 1
ATOM 642 C C . HIS A 1 84 ? 0.522 -10.997 -12.844 1.00 93.56 84 HIS A C 1
ATOM 644 O O . HIS A 1 84 ? 0.049 -12.126 -12.741 1.00 93.56 84 HIS A O 1
ATOM 650 N N . GLY A 1 85 ? 0.723 -10.428 -14.035 1.00 88.94 85 GLY A N 1
ATOM 651 C CA . GLY A 1 85 ? 0.562 -11.150 -15.296 1.00 88.94 85 GLY A CA 1
ATOM 652 C C . GLY A 1 85 ? 1.754 -12.069 -15.584 1.00 88.94 85 GLY A C 1
ATOM 653 O O . GLY A 1 85 ? 2.255 -12.791 -14.724 1.00 88.94 85 GLY A O 1
ATOM 654 N N . SER A 1 86 ? 2.269 -12.024 -16.814 1.00 89.62 86 SER A N 1
ATOM 655 C CA . SER A 1 86 ? 3.442 -12.822 -17.207 1.00 89.62 86 SER A CA 1
ATOM 656 C C . SER A 1 86 ? 4.750 -12.398 -16.526 1.00 89.62 86 SER A C 1
ATOM 658 O O . SER A 1 86 ? 5.702 -13.175 -16.509 1.00 89.62 86 SER A O 1
ATOM 660 N N . VAL A 1 87 ? 4.817 -11.172 -16.001 1.00 93.00 87 VAL A N 1
ATOM 661 C CA . VAL A 1 87 ? 5.970 -10.622 -15.276 1.00 93.00 87 VAL A CA 1
ATOM 662 C C . VAL A 1 87 ? 5.486 -9.762 -14.115 1.00 93.00 87 VAL A C 1
ATOM 664 O O . VAL A 1 87 ? 4.445 -9.114 -14.217 1.00 93.00 87 VAL A O 1
ATOM 667 N N . ILE A 1 88 ? 6.273 -9.701 -13.040 1.00 93.50 88 ILE A N 1
ATOM 668 C CA . ILE A 1 88 ? 5.895 -8.981 -11.817 1.00 93.50 88 ILE A CA 1
ATOM 669 C C . ILE A 1 88 ? 5.806 -7.460 -11.998 1.00 93.50 88 ILE A C 1
ATOM 671 O O . ILE A 1 88 ? 5.027 -6.786 -11.343 1.00 93.50 88 ILE A O 1
ATOM 675 N N . SER A 1 89 ? 6.550 -6.900 -12.949 1.00 93.44 89 SER A N 1
ATOM 676 C CA . SER A 1 89 ? 6.449 -5.479 -13.304 1.00 93.44 89 SER A CA 1
ATOM 677 C C . SER A 1 89 ? 5.172 -5.151 -14.093 1.00 93.44 89 SER A C 1
ATOM 679 O O . SER A 1 89 ? 4.912 -3.991 -14.388 1.00 93.44 89 SER A O 1
ATOM 681 N N . GLY A 1 90 ? 4.377 -6.164 -14.451 1.00 94.50 90 GLY A N 1
ATOM 682 C CA . GLY A 1 90 ? 3.092 -6.027 -15.127 1.00 94.50 90 GLY A CA 1
ATOM 683 C C . GLY A 1 90 ? 1.898 -6.264 -14.206 1.00 94.50 90 GLY A C 1
ATOM 684 O O . GLY A 1 90 ? 0.876 -6.745 -14.685 1.00 94.50 90 GLY A O 1
ATOM 685 N N . SER A 1 91 ? 2.031 -5.993 -12.907 1.00 97.44 91 SER A N 1
ATOM 686 C CA . SER A 1 91 ? 0.959 -6.228 -11.936 1.00 97.44 91 SER A CA 1
ATOM 687 C C . SER A 1 91 ? -0.153 -5.179 -11.955 1.00 97.44 91 SER A C 1
ATOM 689 O O . SER A 1 91 ? 0.060 -4.025 -12.336 1.00 97.44 91 SER A O 1
ATOM 691 N N . TRP A 1 92 ? -1.334 -5.571 -11.480 1.00 98.25 92 TRP A N 1
ATOM 692 C CA . TRP A 1 92 ? -2.496 -4.715 -11.216 1.00 98.25 92 TRP A CA 1
ATOM 693 C C . TRP A 1 92 ? -3.050 -4.971 -9.807 1.00 98.25 92 TRP A C 1
ATOM 695 O O . TRP A 1 92 ? -2.635 -5.914 -9.138 1.00 98.25 92 TRP A O 1
ATOM 705 N N . LEU A 1 93 ? -3.972 -4.122 -9.341 1.00 98.25 93 LEU A N 1
ATOM 706 C CA . LEU A 1 93 ? -4.624 -4.301 -8.038 1.00 98.25 93 LEU A CA 1
ATOM 707 C C . LEU A 1 93 ? -5.590 -5.486 -8.055 1.00 98.25 93 LEU A C 1
ATOM 709 O O . LEU A 1 93 ? -6.440 -5.591 -8.947 1.00 98.25 93 LEU A O 1
ATOM 713 N N . THR A 1 94 ? -5.543 -6.290 -7.003 1.00 97.31 94 THR A N 1
ATOM 714 C CA . THR A 1 94 ? -6.616 -7.228 -6.649 1.00 97.31 94 THR A CA 1
ATOM 715 C C . THR A 1 94 ? -7.810 -6.471 -6.050 1.00 97.31 94 THR A C 1
ATOM 717 O O . THR A 1 94 ? -7.767 -5.247 -5.866 1.00 97.31 94 THR A O 1
ATOM 720 N N . ASP A 1 95 ? -8.890 -7.180 -5.711 1.00 95.75 95 ASP A N 1
ATOM 721 C CA . ASP A 1 95 ? -9.987 -6.583 -4.936 1.00 95.75 95 ASP A CA 1
ATOM 722 C C . ASP A 1 95 ? -9.520 -6.125 -3.550 1.00 95.75 95 ASP A C 1
ATOM 724 O O . ASP A 1 95 ? -9.845 -5.011 -3.136 1.00 95.75 95 ASP A O 1
ATOM 728 N N . ARG A 1 96 ? -8.674 -6.913 -2.879 1.00 95.94 96 ARG A N 1
ATOM 729 C CA . ARG A 1 96 ? -8.095 -6.545 -1.584 1.00 95.94 96 ARG A CA 1
ATOM 730 C C . ARG A 1 96 ? -7.156 -5.342 -1.697 1.00 95.94 96 ARG A C 1
ATOM 732 O O . ARG A 1 96 ? -7.225 -4.446 -0.863 1.00 95.94 96 ARG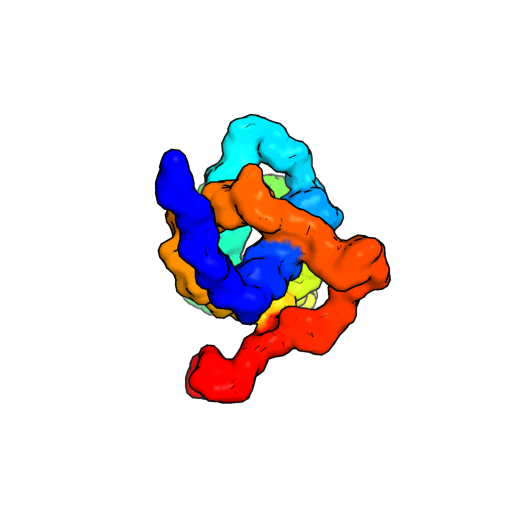 A O 1
ATOM 739 N N . GLY A 1 97 ? -6.345 -5.253 -2.752 1.00 97.38 97 GLY A N 1
ATOM 740 C CA . GLY A 1 97 ? -5.512 -4.076 -3.023 1.00 97.38 97 GLY A CA 1
ATOM 741 C C . GLY A 1 97 ? -6.333 -2.800 -3.225 1.00 97.38 97 GLY A C 1
ATOM 742 O O . GLY A 1 97 ? -6.003 -1.752 -2.669 1.00 97.38 97 GLY A O 1
ATOM 743 N N . ARG A 1 98 ? -7.446 -2.888 -3.969 1.00 97.31 98 ARG A N 1
ATOM 744 C CA . ARG A 1 98 ? -8.407 -1.779 -4.107 1.00 97.31 98 ARG A CA 1
ATOM 745 C C . ARG A 1 98 ? -9.034 -1.406 -2.766 1.00 97.31 98 ARG A C 1
ATOM 747 O O . ARG A 1 98 ? -9.150 -0.220 -2.461 1.00 97.31 98 ARG A O 1
ATOM 754 N N . TRP A 1 99 ? -9.428 -2.404 -1.976 1.00 96.81 99 TRP A N 1
ATOM 755 C CA . TRP A 1 99 ? -10.005 -2.188 -0.654 1.00 96.81 99 TRP A CA 1
ATOM 756 C C . TRP A 1 99 ? -9.030 -1.468 0.278 1.00 96.81 99 TRP A C 1
ATOM 758 O O . TRP A 1 99 ? -9.449 -0.531 0.942 1.00 96.81 99 TRP A O 1
ATOM 768 N N . VAL A 1 100 ? -7.735 -1.809 0.265 1.00 97.06 100 VAL A N 1
ATOM 769 C CA . VAL A 1 100 ? -6.715 -1.118 1.078 1.00 97.06 100 VAL A CA 1
ATOM 770 C C . VAL A 1 100 ? -6.647 0.371 0.754 1.00 97.06 100 VAL A C 1
ATOM 772 O O . VAL A 1 100 ? -6.660 1.188 1.671 1.00 97.06 100 VAL A O 1
ATOM 775 N N . LEU A 1 101 ? -6.607 0.741 -0.531 1.00 97.50 101 LEU A N 1
ATOM 776 C CA . LEU A 1 101 ? -6.597 2.154 -0.927 1.00 97.50 101 LEU A CA 1
ATOM 777 C C . LEU A 1 101 ? -7.858 2.879 -0.442 1.00 97.50 101 LEU A C 1
ATOM 779 O O . LEU A 1 101 ? -7.770 3.962 0.128 1.00 97.50 101 LEU A O 1
ATOM 783 N N . TRP A 1 102 ? -9.027 2.260 -0.618 1.00 96.12 102 TRP A N 1
ATOM 784 C CA . TRP A 1 102 ? -10.288 2.812 -0.125 1.00 96.12 102 TRP A CA 1
ATOM 785 C C . TRP A 1 102 ? -10.305 2.964 1.407 1.00 96.12 102 TRP A C 1
ATOM 787 O O . TRP A 1 102 ? -10.722 4.007 1.911 1.00 96.12 102 TRP A O 1
ATOM 797 N N . ALA A 1 103 ? -9.833 1.950 2.134 1.00 95.25 103 ALA A N 1
ATOM 798 C CA . ALA A 1 103 ? -9.801 1.891 3.591 1.00 95.25 103 ALA A CA 1
ATOM 799 C C . ALA A 1 103 ? -8.881 2.962 4.190 1.00 95.25 103 ALA A C 1
ATOM 801 O O . ALA A 1 103 ? -9.263 3.626 5.151 1.00 95.25 103 ALA A O 1
ATOM 802 N N . ILE A 1 104 ? -7.708 3.185 3.583 1.00 95.88 104 ILE A N 1
ATOM 803 C CA . ILE A 1 104 ? -6.780 4.252 3.984 1.00 95.88 104 ILE A CA 1
ATOM 804 C C . ILE A 1 104 ? -7.459 5.624 3.893 1.00 95.88 104 ILE A C 1
ATOM 806 O O . ILE A 1 104 ? -7.325 6.434 4.806 1.00 95.88 104 ILE A O 1
ATOM 810 N N . GLU A 1 105 ? -8.244 5.884 2.847 1.00 94.75 105 GLU A N 1
ATOM 811 C CA . GLU A 1 105 ? -9.006 7.134 2.741 1.00 94.75 105 GLU A CA 1
ATOM 812 C C . GLU A 1 105 ? -10.084 7.259 3.832 1.00 94.75 105 GLU A C 1
ATOM 814 O O . GLU A 1 105 ? -10.302 8.353 4.354 1.00 94.75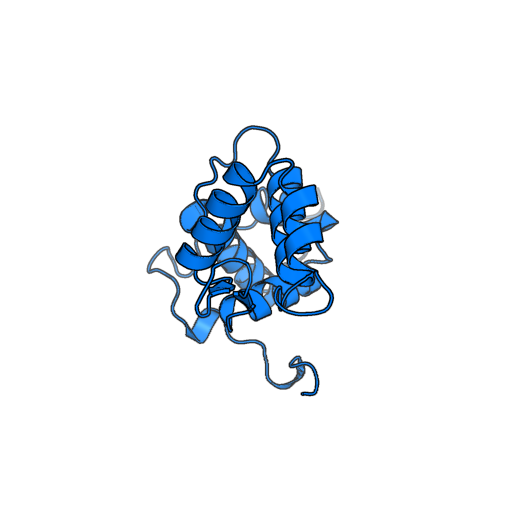 105 GLU A O 1
ATOM 819 N N . GLN A 1 106 ? -10.724 6.154 4.242 1.00 92.62 106 GLN A N 1
ATOM 820 C CA . GLN A 1 106 ? -11.776 6.195 5.272 1.00 92.62 106 GLN A CA 1
ATOM 821 C C . GLN A 1 106 ? -11.241 6.585 6.650 1.00 92.62 106 GLN A C 1
ATOM 823 O O . GLN A 1 106 ? -11.935 7.248 7.419 1.00 92.62 106 GLN A O 1
ATOM 828 N N . ILE A 1 107 ? -9.998 6.214 6.955 1.00 92.50 107 ILE A N 1
ATOM 829 C CA . ILE A 1 107 ? -9.364 6.535 8.236 1.00 92.50 107 ILE A CA 1
ATOM 830 C C . ILE A 1 107 ? -8.679 7.914 8.251 1.00 92.50 107 ILE A C 1
ATOM 832 O O . ILE A 1 107 ? -7.987 8.247 9.211 1.00 92.50 107 ILE A O 1
ATOM 836 N N . GLY A 1 108 ? -8.866 8.730 7.206 1.00 92.19 108 GLY A N 1
ATOM 837 C CA . GLY A 1 108 ? -8.282 10.072 7.103 1.00 92.19 108 GLY A CA 1
ATOM 838 C C . GLY A 1 108 ? -7.000 10.157 6.269 1.00 92.19 108 GLY A C 1
ATOM 839 O O . GLY A 1 108 ? -6.298 11.166 6.344 1.00 92.19 108 GLY A O 1
ATOM 840 N N . GLY A 1 109 ? -6.705 9.134 5.464 1.00 94.19 109 GLY A N 1
ATOM 841 C CA . GLY A 1 109 ? -5.586 9.103 4.526 1.00 94.19 109 GLY A CA 1
ATOM 842 C C . GLY A 1 109 ? -4.302 8.503 5.103 1.00 94.19 109 GLY A C 1
ATOM 843 O O . GLY A 1 109 ? -4.213 8.130 6.273 1.00 94.19 109 GLY A O 1
ATOM 844 N N . ILE A 1 110 ? -3.266 8.426 4.259 1.00 95.12 110 ILE A N 1
ATOM 845 C CA . ILE A 1 110 ? -1.993 7.765 4.594 1.00 95.12 110 ILE A CA 1
ATOM 846 C C . ILE A 1 110 ? -1.288 8.374 5.817 1.00 95.12 110 ILE A C 1
ATOM 848 O O . ILE A 1 110 ? -0.618 7.658 6.553 1.00 95.12 110 ILE A O 1
ATOM 852 N N . ASP A 1 111 ? -1.475 9.671 6.072 1.00 94.69 111 ASP A N 1
ATOM 853 C CA . ASP A 1 111 ? -0.874 10.367 7.217 1.00 94.69 111 ASP A CA 1
ATOM 854 C C . ASP A 1 111 ? -1.498 9.970 8.565 1.00 94.69 111 ASP A C 1
ATOM 856 O O . ASP A 1 111 ? -0.883 10.184 9.608 1.00 94.69 111 ASP A O 1
ATOM 860 N N . ALA A 1 112 ? -2.704 9.395 8.557 1.00 93.31 112 ALA A N 1
ATOM 861 C CA . ALA A 1 112 ? -3.383 8.917 9.759 1.00 93.31 112 ALA A CA 1
ATOM 862 C C . ALA A 1 112 ? -3.076 7.442 10.075 1.00 93.31 112 ALA A C 1
ATOM 864 O O . ALA A 1 112 ? -3.285 7.003 11.205 1.00 93.31 112 ALA A O 1
ATOM 865 N N . LEU A 1 113 ? -2.572 6.680 9.099 1.00 92.19 113 LEU A N 1
ATOM 866 C CA . LEU A 1 113 ? -2.497 5.219 9.162 1.00 92.19 113 LEU A CA 1
ATOM 867 C C . LEU A 1 113 ? -1.647 4.693 10.325 1.00 92.19 113 LEU A C 1
ATOM 869 O O . LEU A 1 113 ? -2.076 3.764 11.003 1.00 92.19 113 LEU A O 1
ATOM 873 N N . GLU A 1 114 ? -0.483 5.291 10.590 1.00 90.81 114 GLU A N 1
ATOM 874 C CA . GLU A 1 114 ? 0.383 4.872 11.705 1.00 90.81 114 GLU A CA 1
ATOM 875 C C . GLU A 1 114 ? -0.340 5.016 13.051 1.00 90.81 114 GLU A C 1
ATOM 877 O O . GLU A 1 114 ? -0.390 4.071 13.830 1.00 90.81 114 GLU A O 1
ATOM 882 N N . ALA A 1 115 ? -0.996 6.156 13.288 1.00 90.31 115 ALA A N 1
ATOM 883 C CA . ALA A 1 115 ? -1.741 6.395 14.523 1.00 90.31 115 ALA A CA 1
ATOM 884 C C . ALA A 1 115 ? -2.948 5.456 14.691 1.00 90.31 115 ALA A C 1
ATOM 886 O O . ALA A 1 115 ? -3.351 5.177 15.820 1.00 90.31 115 ALA A O 1
ATOM 887 N N . VAL A 1 116 ? -3.533 4.983 13.586 1.00 90.12 116 VAL A N 1
ATOM 888 C CA . VAL A 1 116 ? -4.620 3.998 13.613 1.00 90.12 116 VAL A CA 1
ATOM 889 C C . VAL A 1 116 ? -4.090 2.604 13.940 1.00 90.12 116 VAL A C 1
ATOM 891 O O . VAL A 1 116 ? -4.604 1.981 14.867 1.00 90.12 116 VAL A O 1
ATOM 894 N N . ILE A 1 117 ? -3.055 2.140 13.231 1.00 88.06 117 ILE A N 1
ATOM 895 C CA . ILE A 1 117 ? -2.472 0.801 13.418 1.00 88.06 117 ILE A CA 1
ATOM 896 C C . ILE A 1 117 ? -1.842 0.652 14.809 1.00 88.06 117 ILE A C 1
ATOM 898 O O . ILE A 1 117 ? -2.038 -0.372 15.457 1.00 88.06 117 ILE A O 1
ATOM 902 N N . ASP A 1 118 ? -1.118 1.668 15.283 1.00 84.38 118 ASP A N 1
ATOM 903 C CA . ASP A 1 118 ? -0.450 1.640 16.592 1.00 84.38 118 ASP A CA 1
ATOM 904 C C . ASP A 1 118 ? -1.389 2.017 17.751 1.00 84.38 118 ASP A C 1
ATOM 906 O O . ASP A 1 118 ? -1.016 1.929 18.925 1.00 84.38 118 ASP A O 1
ATOM 910 N N . GLY A 1 119 ? -2.585 2.508 17.424 1.00 83.75 119 GLY A N 1
ATOM 911 C CA . GLY A 1 119 ? -3.564 3.009 18.374 1.00 83.75 119 GLY A CA 1
ATOM 912 C C . GLY A 1 119 ? -4.667 1.989 18.660 1.00 83.75 119 GLY A C 1
ATOM 913 O O . GLY A 1 119 ? -4.412 0.993 19.336 1.00 83.75 119 GLY A O 1
ATOM 914 N N . PRO A 1 120 ? -5.919 2.272 18.256 1.00 73.75 120 PRO A N 1
ATOM 915 C CA . PRO A 1 120 ? -7.070 1.451 18.621 1.00 73.75 120 PRO A CA 1
ATOM 916 C C . PRO A 1 120 ? -7.162 0.129 17.851 1.00 73.75 120 PRO A C 1
ATOM 918 O O . PRO A 1 120 ? -7.908 -0.739 18.291 1.00 73.75 120 PRO A O 1
ATOM 921 N N . A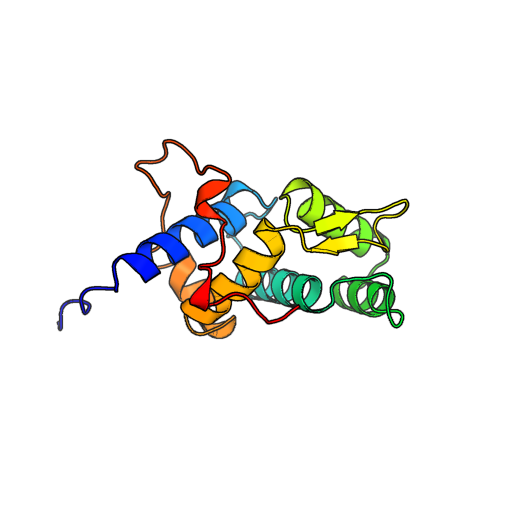LA A 1 121 ? -6.451 -0.019 16.728 1.00 80.62 121 ALA A N 1
ATOM 922 C CA . ALA A 1 121 ? -6.587 -1.191 15.874 1.00 80.62 121 ALA A CA 1
ATOM 923 C C . ALA A 1 121 ? -5.994 -2.457 16.514 1.00 80.62 121 ALA A C 1
ATOM 925 O O . ALA A 1 121 ? -4.957 -2.426 17.183 1.00 80.62 121 ALA A O 1
ATOM 926 N N . GLY A 1 122 ? -6.636 -3.591 16.260 1.00 80.88 122 GLY A N 1
ATOM 927 C CA . GLY A 1 122 ? -6.195 -4.906 16.701 1.00 80.88 122 GLY A CA 1
ATOM 928 C C . GLY A 1 122 ? -6.590 -6.014 15.731 1.00 80.88 122 GLY A C 1
ATOM 929 O O . GLY A 1 122 ? -6.865 -5.787 14.555 1.00 80.88 122 GLY A O 1
ATOM 930 N N . TYR A 1 123 ? -6.584 -7.256 16.220 1.00 81.69 123 TYR A N 1
ATOM 931 C CA . TYR A 1 123 ? -7.099 -8.376 15.436 1.00 81.69 123 TYR A CA 1
ATOM 932 C C . TYR A 1 123 ? -8.632 -8.315 15.380 1.00 81.69 123 TYR A C 1
ATOM 934 O O . TYR A 1 123 ? -9.259 -8.349 16.442 1.00 81.69 123 TYR A O 1
ATOM 942 N N . PRO A 1 124 ? -9.239 -8.315 14.182 1.00 80.38 124 PRO A N 1
ATOM 943 C CA . PRO A 1 124 ? -10.684 -8.364 14.041 1.00 80.38 124 PRO A CA 1
ATOM 944 C C . PRO A 1 124 ? -11.225 -9.751 14.423 1.00 80.38 124 PRO A C 1
ATOM 946 O O . PRO A 1 124 ? -10.488 -10.745 14.465 1.00 80.38 124 PRO A O 1
ATOM 949 N N . HIS A 1 125 ? -12.543 -9.822 14.641 1.00 76.38 125 HIS A N 1
ATOM 950 C CA . HIS A 1 125 ? -13.315 -11.067 14.805 1.00 76.38 125 HIS A CA 1
ATOM 951 C C . HIS A 1 125 ? -12.803 -11.998 15.909 1.00 76.38 125 HIS A C 1
ATOM 953 O O . HIS A 1 125 ? -12.698 -13.203 15.690 1.00 76.38 125 HIS A O 1
ATOM 959 N N . ASP A 1 126 ? -12.406 -11.463 17.065 1.00 77.50 126 ASP A N 1
ATOM 960 C CA . ASP A 1 126 ? -11.827 -12.257 18.163 1.00 77.50 126 ASP A CA 1
ATOM 961 C C . ASP A 1 126 ? -10.643 -13.150 17.711 1.00 77.50 126 ASP A C 1
ATOM 963 O O . ASP A 1 126 ? -10.383 -14.211 18.280 1.00 77.50 126 ASP A O 1
ATOM 967 N N . ALA A 1 127 ? -9.913 -12.711 16.675 1.00 76.31 127 ALA A N 1
ATOM 968 C CA . ALA A 1 127 ? -8.820 -13.427 16.017 1.00 76.31 127 ALA A CA 1
ATOM 969 C C . ALA A 1 127 ? -9.206 -14.736 15.285 1.00 76.31 127 ALA A C 1
ATOM 971 O O . ALA A 1 127 ? -8.327 -15.540 14.966 1.00 76.31 127 ALA A O 1
ATOM 972 N N . GLU A 1 128 ? -10.484 -14.943 14.940 1.00 73.56 128 GLU A N 1
ATOM 973 C CA . GLU A 1 128 ? -10.941 -16.097 14.139 1.00 73.56 128 GLU A CA 1
ATOM 974 C C . GLU A 1 128 ? -10.551 -16.012 12.643 1.00 73.56 128 GLU A C 1
ATOM 976 O O . GLU A 1 128 ? -10.698 -16.984 11.898 1.00 73.56 128 GLU A O 1
ATOM 981 N N . GLY A 1 129 ? -9.957 -14.890 12.221 1.00 79.31 129 GLY A N 1
ATOM 982 C CA . GLY A 1 129 ? -9.380 -14.679 10.892 1.00 79.31 129 GLY A CA 1
ATOM 983 C C . GLY A 1 129 ? -10.335 -14.011 9.897 1.00 79.31 129 GLY A C 1
ATOM 984 O O . GLY A 1 129 ? -11.544 -14.226 9.911 1.00 79.31 129 GLY A O 1
ATOM 985 N N . CYS A 1 130 ? -9.782 -13.183 9.007 1.00 85.12 130 CYS A N 1
ATOM 986 C CA . CYS A 1 130 ? -10.561 -12.459 8.000 1.00 85.12 130 CYS A CA 1
ATOM 987 C C . CYS A 1 130 ? -10.955 -13.360 6.821 1.00 85.12 130 CYS A C 1
ATOM 989 O O . CYS A 1 130 ? -10.196 -14.242 6.413 1.00 85.12 130 CYS A O 1
ATOM 991 N N . THR A 1 131 ? -12.109 -13.076 6.216 1.00 87.62 131 THR A N 1
ATOM 992 C CA . THR A 1 131 ? -12.561 -13.709 4.965 1.00 87.62 131 THR A CA 1
ATOM 993 C C . THR A 1 131 ? -12.521 -12.710 3.810 1.00 87.62 131 THR A C 1
ATOM 995 O O . THR A 1 131 ? -12.423 -11.506 4.033 1.00 87.62 131 THR A O 1
ATOM 998 N N . ASP A 1 132 ? -12.656 -13.172 2.565 1.00 85.81 132 ASP A N 1
ATOM 999 C CA . ASP A 1 132 ? -12.670 -12.273 1.398 1.00 85.81 132 ASP A CA 1
ATOM 1000 C C . ASP A 1 132 ? -13.833 -11.267 1.426 1.00 85.81 132 ASP A C 1
ATOM 1002 O O . ASP A 1 132 ? -13.720 -10.165 0.892 1.00 85.81 132 ASP A O 1
ATOM 1006 N N . ALA A 1 133 ? -14.933 -11.598 2.113 1.00 86.75 133 ALA A N 1
ATOM 1007 C CA . ALA A 1 133 ? -16.063 -10.689 2.284 1.00 86.75 133 ALA A CA 1
ATOM 1008 C C . ALA A 1 133 ? -15.686 -9.417 3.065 1.00 86.75 133 ALA A C 1
ATOM 1010 O O . ALA A 1 133 ? -16.252 -8.358 2.803 1.00 86.75 133 ALA A O 1
ATOM 1011 N N . CYS A 1 134 ? -14.699 -9.505 3.964 1.00 87.31 134 CYS A N 1
ATOM 1012 C CA . CYS A 1 134 ? -14.193 -8.373 4.740 1.00 87.31 134 CYS A CA 1
ATOM 1013 C C . CYS A 1 134 ? -13.540 -7.298 3.857 1.00 87.31 134 CYS A C 1
ATOM 1015 O O . CYS A 1 134 ? -13.575 -6.116 4.180 1.00 87.31 134 CYS A O 1
ATOM 1017 N N . PHE A 1 135 ? -12.981 -7.697 2.712 1.00 90.31 135 PHE A N 1
ATOM 1018 C CA . PHE A 1 135 ? -12.238 -6.815 1.810 1.00 90.31 135 PHE A CA 1
ATOM 1019 C C . PHE A 1 135 ? -13.091 -6.332 0.630 1.00 90.31 135 PHE A C 1
ATOM 1021 O O . PHE A 1 135 ? -12.594 -6.094 -0.470 1.00 90.31 135 PHE A O 1
ATOM 1028 N N . THR A 1 136 ? -14.402 -6.192 0.842 1.00 90.50 136 THR A N 1
ATOM 1029 C CA . THR A 1 136 ? -15.333 -5.708 -0.182 1.00 90.50 136 THR A CA 1
ATOM 1030 C C . THR A 1 136 ? -15.605 -4.220 -0.001 1.00 90.50 136 THR A C 1
ATOM 1032 O O . THR A 1 136 ? -16.091 -3.789 1.040 1.00 90.50 136 THR A O 1
ATOM 1035 N N . ILE A 1 137 ? -15.339 -3.420 -1.038 1.00 88.62 137 ILE A N 1
ATOM 1036 C CA . ILE A 1 137 ? -15.717 -1.999 -1.047 1.00 88.62 137 ILE A CA 1
ATOM 1037 C C . ILE A 1 137 ? -17.254 -1.890 -1.128 1.00 88.62 137 ILE A C 1
ATOM 1039 O O . ILE A 1 137 ? -17.840 -2.502 -2.039 1.00 88.62 137 ILE A O 1
ATOM 1043 N N . PRO A 1 138 ? -17.910 -1.105 -0.247 1.00 85.81 138 PRO A N 1
ATOM 1044 C CA . PRO A 1 138 ? -19.352 -0.860 -0.304 1.00 85.81 138 PRO A CA 1
ATOM 1045 C C . PRO A 1 138 ? -19.798 -0.370 -1.687 1.00 85.81 138 PRO A C 1
ATOM 1047 O O . PRO A 1 138 ? -19.094 0.400 -2.342 1.00 85.81 138 PRO A O 1
ATOM 1050 N N . ALA A 1 139 ? -20.963 -0.817 -2.164 1.00 81.88 139 ALA A N 1
ATOM 1051 C CA . ALA A 1 139 ? -21.408 -0.563 -3.538 1.00 81.88 139 ALA A CA 1
ATOM 1052 C C . ALA A 1 139 ? -21.543 0.938 -3.853 1.00 81.88 139 ALA A C 1
ATOM 1054 O O . ALA A 1 139 ? -21.228 1.372 -4.957 1.00 81.88 139 ALA A O 1
ATOM 1055 N N . GLU A 1 140 ? -21.960 1.720 -2.864 1.00 78.81 140 GLU A N 1
ATOM 1056 C CA . GLU A 1 140 ? -22.079 3.175 -2.875 1.00 78.81 140 GLU A CA 1
ATOM 1057 C C . GLU A 1 140 ? -20.734 3.917 -2.951 1.00 78.81 140 GLU A C 1
ATOM 1059 O O . GLU A 1 140 ? -20.711 5.083 -3.339 1.00 78.81 140 GLU A O 1
ATOM 1064 N N . ALA A 1 141 ? -19.627 3.249 -2.616 1.00 74.75 141 ALA A N 1
ATOM 1065 C CA . ALA A 1 141 ? -18.278 3.811 -2.595 1.00 74.75 141 ALA A CA 1
ATOM 1066 C C . ALA A 1 141 ? -17.393 3.317 -3.752 1.00 74.75 141 ALA A C 1
ATOM 1068 O O . ALA A 1 141 ? -16.248 3.753 -3.882 1.00 74.75 141 ALA A O 1
ATOM 1069 N N . LYS A 1 142 ? -17.892 2.408 -4.603 1.00 67.31 142 LYS A N 1
ATOM 1070 C CA . LYS A 1 142 ? -17.118 1.907 -5.744 1.00 67.31 142 LYS A CA 1
ATOM 1071 C C . LYS A 1 142 ? -16.882 3.037 -6.753 1.00 67.31 142 LYS A C 1
ATOM 1073 O O . LYS A 1 142 ? -17.853 3.659 -7.191 1.00 67.31 142 LYS A O 1
ATOM 1078 N N . PRO A 1 143 ? -15.627 3.296 -7.162 1.00 56.97 143 PRO A N 1
ATOM 1079 C CA . PRO A 1 143 ? -15.368 4.222 -8.252 1.00 56.97 143 PRO A CA 1
ATOM 1080 C C . PRO A 1 143 ? -16.078 3.726 -9.518 1.00 56.97 143 PRO A C 1
ATOM 1082 O O . PRO A 1 143 ? -16.176 2.519 -9.756 1.00 56.97 143 PRO A O 1
ATOM 1085 N N . ALA A 1 144 ? -16.616 4.663 -10.302 1.00 46.09 144 ALA A N 1
ATOM 1086 C CA . ALA A 1 144 ? -17.184 4.346 -11.608 1.00 46.09 144 ALA A CA 1
ATOM 1087 C C . ALA A 1 144 ? -16.122 3.630 -12.473 1.00 46.09 144 ALA A C 1
ATOM 1089 O O . ALA A 1 144 ? -14.942 3.961 -12.341 1.00 46.09 144 ALA A O 1
ATOM 1090 N N . PRO A 1 145 ? -16.529 2.643 -13.295 1.00 47.62 145 PRO A N 1
ATOM 1091 C CA . PRO A 1 145 ? -15.608 1.845 -14.101 1.00 47.62 145 PRO A CA 1
ATOM 1092 C C . PRO A 1 145 ? -14.792 2.681 -15.089 1.00 47.62 145 PRO A C 1
ATOM 1094 O O . PRO A 1 145 ? -15.305 3.728 -15.553 1.00 47.62 145 PRO A O 1
#